Protein AF-A0A2E0FCU1-F1 (afdb_monomer)

Solvent-accessible surface area (backbone atoms only — not comparable to full-atom values): 7534 Å² total; per-residue (Å²): 106,62,61,52,53,64,54,32,33,76,63,16,56,38,48,54,87,71,31,75,72,45,77,48,73,41,68,71,77,45,77,50,77,56,94,95,40,84,48,72,44,55,84,39,79,46,77,43,38,43,71,54,47,36,72,73,75,43,78,66,80,59,40,37,87,71,29,80,42,72,44,79,45,80,86,81,88,88,67,100,59,86,77,52,68,75,52,49,53,51,51,51,52,49,49,52,51,40,32,37,84,56,88,83,88,57,85,69,53,29,47,12,50,20,46,75,67,52,32,43,40,48,66,69,128

Foldseek 3Di:
DADAPVRCQVQLLDALQSHDKDKDFPQWPDWDDDPPDIDTDGPDIDIDGSVNCCVVVNADVVHSVPGAQEAEDEDDDDDPDDDDPVVVVVVVVVLCQLQDQDDPVDPDDRPCVSSVNSHGYDYDD

Radius of gyration: 19.8 Å; Cα contacts (8 Å, |Δi|>4): 170; chains: 1; bounding box: 43×39×52 Å

pLDDT: mean 94.11, std 4.98, range [55.78, 97.62]

Sequence (125 aa):
MPFNELELYLMGMISPSQVSDFDVFTDITSFSVNENKFIFSANNRVTHNSSSLESLLGKRIPNSNDSQKNFKILSIVITDSPLTEDEWDKVDATAEWFSKKGDDGSSLYNFWEATNGQGSIDIEN

Secondary structure (DSSP, 8-state):
-PPPHHHHHHHTSS-GGGSPPEEEEEEEEEEEEETTEEEEEEEEEEEE-HHHHHHHH---SS-TTTS--EEEE------SSPPPHHHHHHHHHHHHHHH--S--S-SS--HHHHTTTS-EEEE--

Nearest PDB structures (foldseek):
  8fwm-assembly1_Aa  TM=3.424E-01  e=2.419E+00  Agrobacterium phage Milano

Mean predicted aligned error: 4.78 Å

Structure (mmCIF, N/CA/C/O backbone):
data_AF-A0A2E0FCU1-F1
#
_entry.id   AF-A0A2E0FCU1-F1
#
loop_
_atom_site.group_PDB
_atom_site.id
_atom_site.type_symbol
_atom_site.label_atom_id
_atom_site.label_alt_id
_atom_site.label_comp_id
_atom_site.label_asym_id
_atom_site.label_entity_id
_atom_site.label_seq_id
_atom_site.pdbx_PDB_ins_code
_atom_site.Cartn_x
_atom_site.Cartn_y
_atom_site.Cartn_z
_atom_site.occupancy
_atom_site.B_iso_or_equiv
_atom_site.auth_seq_id
_atom_site.auth_comp_id
_atom_site.auth_asym_id
_atom_site.auth_atom_id
_atom_site.pdbx_PDB_model_num
ATOM 1 N N . MET A 1 1 ? -0.326 9.244 -3.952 1.00 77.31 1 MET A N 1
ATOM 2 C CA . MET A 1 1 ? -0.794 9.189 -2.552 1.00 77.31 1 MET A CA 1
ATOM 3 C C . MET A 1 1 ? -0.066 8.046 -1.878 1.00 77.31 1 MET A C 1
ATOM 5 O O . MET A 1 1 ? -0.034 6.980 -2.484 1.00 77.31 1 MET A O 1
ATOM 9 N N . PRO A 1 2 ? 0.541 8.258 -0.704 1.00 90.19 2 PRO A N 1
ATOM 10 C CA . PRO A 1 2 ? 1.165 7.176 0.045 1.00 90.19 2 PRO A CA 1
ATOM 11 C C . PRO A 1 2 ? 0.108 6.202 0.574 1.00 90.19 2 PRO A C 1
ATOM 13 O O . PRO A 1 2 ? -1.051 6.585 0.758 1.00 90.19 2 PRO A O 1
ATOM 16 N N . PHE A 1 3 ? 0.519 4.961 0.827 1.00 95.00 3 PHE A N 1
ATOM 17 C CA . PHE A 1 3 ? -0.322 3.980 1.501 1.00 95.00 3 PHE A CA 1
ATOM 18 C C . PHE A 1 3 ? -0.547 4.399 2.954 1.00 95.00 3 PHE A C 1
ATOM 20 O O . PHE A 1 3 ? 0.378 4.831 3.647 1.00 95.00 3 PHE A O 1
ATOM 27 N N . ASN A 1 4 ? -1.781 4.255 3.427 1.00 95.31 4 ASN A N 1
ATOM 28 C CA . ASN A 1 4 ? -2.101 4.469 4.832 1.00 95.31 4 ASN A CA 1
ATOM 29 C C . ASN A 1 4 ? -1.636 3.283 5.701 1.00 95.31 4 ASN A C 1
ATOM 31 O O . ASN A 1 4 ? -1.274 2.216 5.206 1.00 95.31 4 ASN A O 1
ATOM 35 N N . GLU A 1 5 ? -1.653 3.454 7.022 1.00 96.56 5 GLU A N 1
ATOM 36 C CA . GLU A 1 5 ? -1.153 2.448 7.969 1.00 96.56 5 GLU A CA 1
ATOM 37 C C . GLU A 1 5 ? -1.900 1.106 7.869 1.00 96.56 5 GLU A C 1
ATOM 39 O O . GLU A 1 5 ? -1.276 0.045 7.944 1.00 96.56 5 GLU A O 1
ATOM 44 N N . LEU A 1 6 ? -3.218 1.125 7.634 1.00 95.50 6 LEU A N 1
ATOM 45 C CA . LEU A 1 6 ? -3.996 -0.101 7.450 1.00 95.50 6 LEU A CA 1
ATOM 46 C C . LEU A 1 6 ? -3.575 -0.833 6.169 1.00 95.50 6 LEU A C 1
ATOM 48 O O . LEU A 1 6 ? -3.370 -2.044 6.201 1.00 95.50 6 LEU A O 1
ATOM 52 N N . GLU A 1 7 ? -3.401 -0.117 5.059 1.00 95.88 7 GLU A N 1
ATOM 53 C CA . GLU A 1 7 ? -2.907 -0.682 3.797 1.00 95.88 7 GLU A CA 1
ATOM 54 C C . GLU A 1 7 ? -1.509 -1.282 3.975 1.00 95.88 7 GLU A C 1
ATOM 5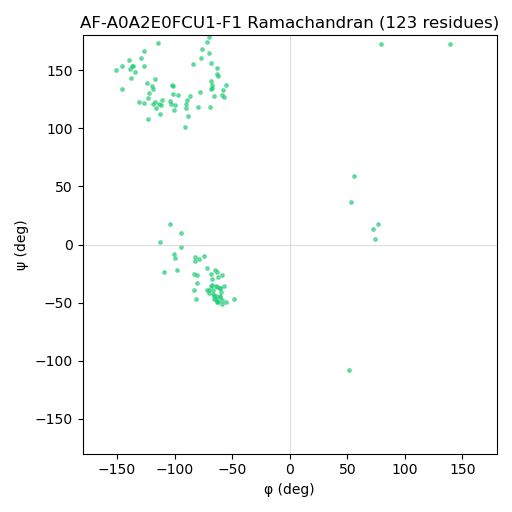6 O O . GLU A 1 7 ? -1.280 -2.429 3.595 1.00 95.88 7 GLU A O 1
ATOM 61 N N . LEU A 1 8 ? -0.600 -0.571 4.647 1.00 97.19 8 LEU A N 1
ATOM 62 C CA . LEU A 1 8 ? 0.738 -1.072 4.963 1.00 97.19 8 LEU A CA 1
ATOM 63 C C . LEU A 1 8 ? 0.688 -2.341 5.822 1.00 97.19 8 LEU A C 1
ATOM 65 O O . LEU A 1 8 ? 1.436 -3.285 5.563 1.00 97.19 8 LEU A O 1
ATOM 69 N N . TYR A 1 9 ? -0.203 -2.417 6.811 1.00 95.94 9 TYR A N 1
ATOM 70 C CA . TYR A 1 9 ? -0.409 -3.633 7.600 1.00 95.94 9 TYR A CA 1
ATOM 71 C C . TYR A 1 9 ? -0.941 -4.792 6.741 1.00 95.94 9 TYR A C 1
ATOM 73 O O . TYR A 1 9 ? -0.425 -5.912 6.814 1.00 95.94 9 TYR A O 1
ATOM 81 N N . LEU A 1 10 ? -1.917 -4.532 5.867 1.00 94.62 10 LEU A N 1
ATOM 82 C CA . LEU A 1 10 ? -2.486 -5.531 4.954 1.00 94.62 10 LEU A CA 1
ATOM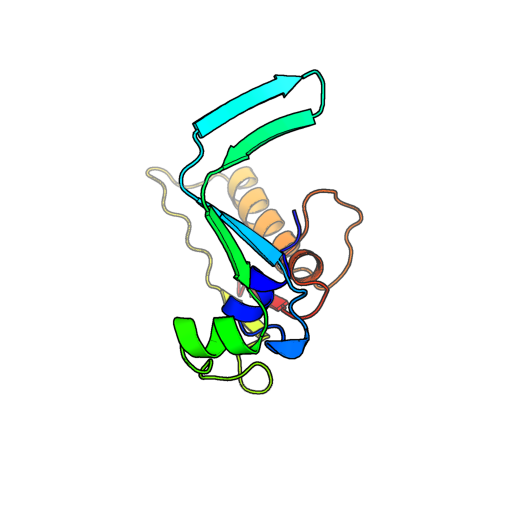 83 C C . LEU A 1 10 ? -1.501 -5.980 3.865 1.00 94.62 10 LEU A C 1
ATOM 85 O O . LEU A 1 10 ? -1.577 -7.114 3.391 1.00 94.62 10 LEU A O 1
ATOM 89 N N . MET A 1 11 ? -0.530 -5.144 3.512 1.00 95.50 11 MET A N 1
ATOM 90 C CA . MET A 1 11 ? 0.613 -5.511 2.671 1.00 95.50 11 MET A CA 1
ATOM 91 C C . MET A 1 11 ? 1.691 -6.267 3.457 1.00 95.50 11 MET A C 1
ATOM 93 O O . MET A 1 11 ? 2.583 -6.877 2.872 1.00 95.50 11 MET A O 1
ATOM 97 N N . GLY A 1 12 ? 1.609 -6.272 4.788 1.00 96.12 12 GLY A N 1
ATOM 98 C CA . GLY A 1 12 ? 2.615 -6.858 5.665 1.00 96.12 12 GLY A CA 1
ATOM 99 C C . GLY A 1 12 ? 3.857 -6.003 5.804 1.00 96.12 12 GLY A C 1
ATOM 100 O O . GLY A 1 12 ? 4.882 -6.519 6.227 1.00 96.12 12 GLY A O 1
ATOM 101 N N . MET A 1 13 ? 3.793 -4.720 5.453 1.00 97.19 13 MET A N 1
ATOM 102 C CA . MET A 1 13 ? 4.879 -3.755 5.602 1.00 97.19 13 MET A CA 1
ATOM 103 C C . MET A 1 13 ? 5.134 -3.417 7.070 1.00 97.19 13 MET A C 1
ATOM 105 O O . MET A 1 13 ? 6.292 -3.368 7.474 1.00 97.19 13 MET A O 1
ATOM 109 N N . ILE A 1 14 ? 4.075 -3.298 7.874 1.00 97.06 14 ILE A N 1
ATOM 110 C CA . ILE A 1 14 ? 4.150 -2.937 9.295 1.00 97.06 14 ILE A CA 1
ATOM 111 C C . ILE A 1 14 ? 3.369 -3.918 10.176 1.00 97.06 14 ILE A C 1
ATOM 113 O O . ILE A 1 14 ? 2.521 -4.673 9.694 1.00 97.06 14 ILE A O 1
ATOM 117 N N . SER A 1 15 ? 3.676 -3.932 11.472 1.00 95.44 15 SER A N 1
ATOM 118 C CA . SER A 1 15 ? 2.966 -4.744 12.461 1.00 95.44 15 SER A CA 1
ATOM 119 C C . SER A 1 15 ? 1.608 -4.112 12.824 1.00 95.44 15 SER A C 1
ATOM 121 O O . SER A 1 15 ? 1.419 -2.907 12.644 1.00 95.44 15 SER A O 1
ATOM 123 N N . PRO A 1 16 ? 0.650 -4.875 13.387 1.00 93.94 16 PRO A N 1
ATOM 124 C CA . PRO A 1 16 ? -0.647 -4.316 13.774 1.00 93.94 16 PRO A CA 1
ATOM 125 C C . PRO A 1 16 ? -0.539 -3.250 14.875 1.00 93.94 16 PRO A C 1
ATOM 127 O O . PRO A 1 16 ? -1.416 -2.399 14.971 1.00 93.94 16 PRO A O 1
ATOM 130 N N . SER A 1 17 ? 0.526 -3.255 15.689 1.00 94.19 17 SER A N 1
ATOM 131 C CA . SER A 1 17 ? 0.763 -2.235 16.724 1.00 94.19 17 SER A CA 1
ATOM 132 C C . SER A 1 17 ? 1.240 -0.891 16.166 1.00 94.19 17 SER A C 1
ATOM 134 O O . SER A 1 17 ? 1.360 0.066 16.921 1.00 94.19 17 SER A O 1
ATOM 136 N N . GLN A 1 18 ? 1.581 -0.835 14.876 1.00 96.06 18 GLN A N 1
ATOM 137 C CA . GLN A 1 18 ? 1.955 0.392 14.169 1.00 96.06 18 GLN A CA 1
ATOM 138 C C . GLN A 1 18 ? 0.764 1.029 13.438 1.00 96.06 18 GLN A C 1
ATOM 140 O O . GLN A 1 18 ? 0.938 2.072 12.819 1.00 96.06 18 GLN A O 1
ATOM 145 N N . VAL A 1 19 ? -0.417 0.403 13.482 1.00 96.19 19 VAL A N 1
ATOM 146 C CA . VAL A 1 19 ? -1.657 0.970 12.945 1.00 96.19 19 VAL A CA 1
ATOM 147 C C . VAL A 1 19 ? -2.336 1.755 14.056 1.00 96.19 19 VAL A C 1
ATOM 149 O O . VAL A 1 19 ? -2.707 1.179 15.079 1.00 96.19 19 VAL A O 1
ATOM 152 N N . SER A 1 20 ? -2.487 3.058 13.854 1.00 97.19 20 SER A N 1
ATOM 153 C CA . SER A 1 20 ? -3.226 3.933 14.756 1.00 97.19 20 SER A CA 1
ATOM 154 C C . SER A 1 20 ? -4.697 3.531 14.804 1.00 97.19 20 SER A C 1
ATOM 156 O O . SER A 1 20 ? -5.271 3.110 13.797 1.00 97.19 20 SER A O 1
ATOM 158 N N . ASP A 1 21 ? -5.324 3.701 15.966 1.00 97.38 21 ASP A N 1
ATOM 159 C CA . ASP A 1 21 ? -6.757 3.465 16.107 1.00 97.38 21 ASP A CA 1
ATOM 160 C C . ASP A 1 21 ? -7.540 4.357 15.132 1.00 97.38 21 ASP A C 1
ATOM 162 O O . ASP A 1 21 ? -7.295 5.563 15.035 1.00 97.38 21 ASP A O 1
ATOM 166 N N . PHE A 1 22 ? -8.505 3.773 14.423 1.00 96.56 22 PHE A N 1
ATOM 167 C CA . PHE A 1 22 ? -9.339 4.502 13.471 1.00 96.56 22 PHE A CA 1
ATOM 168 C C . PHE A 1 22 ? -10.808 4.124 13.606 1.00 96.56 22 PHE A C 1
ATOM 170 O O . PHE A 1 22 ? -11.161 3.023 14.026 1.00 96.56 22 PHE A O 1
ATOM 177 N N . ASP A 1 23 ? -11.682 5.051 13.231 1.00 95.94 23 ASP A N 1
ATOM 178 C CA . ASP A 1 23 ? -13.122 4.851 13.290 1.00 95.94 23 ASP A CA 1
ATOM 179 C C . ASP A 1 23 ? -13.702 4.536 11.918 1.00 95.94 23 ASP A C 1
ATOM 181 O O . ASP A 1 23 ? -13.426 5.216 10.928 1.00 95.94 23 ASP A O 1
ATOM 185 N N . VAL A 1 24 ? -14.589 3.549 11.889 1.00 94.75 24 VAL A N 1
ATOM 186 C CA . VAL A 1 24 ? -15.469 3.272 10.761 1.00 94.75 24 VAL A CA 1
ATOM 187 C C . VAL A 1 24 ? -16.891 3.591 11.189 1.00 94.75 24 VAL A C 1
ATOM 189 O O . VAL A 1 24 ? -17.431 3.025 12.143 1.00 94.75 24 VAL A O 1
ATOM 192 N N . PHE A 1 25 ? -17.503 4.520 10.467 1.00 96.50 25 PHE A N 1
ATOM 193 C CA . PHE A 1 25 ? -18.895 4.890 10.659 1.00 96.50 25 PHE A CA 1
ATOM 194 C C . PHE A 1 25 ? -19.753 4.135 9.647 1.00 96.50 25 PHE A C 1
ATOM 196 O O . PHE A 1 25 ? -19.465 4.142 8.452 1.00 96.50 25 PHE A O 1
ATOM 203 N N . THR A 1 26 ? -20.802 3.472 10.124 1.00 95.56 26 THR A N 1
ATOM 204 C CA . THR A 1 26 ? -21.768 2.754 9.281 1.00 95.56 26 THR A CA 1
ATOM 205 C C . THR A 1 26 ? -23.178 3.228 9.597 1.00 95.56 26 THR A C 1
ATOM 207 O O . THR A 1 26 ? -23.400 3.913 10.596 1.00 95.56 26 THR A O 1
ATOM 210 N N . ASP A 1 27 ? -24.130 2.879 8.732 1.00 96.50 27 ASP A N 1
ATOM 211 C CA . ASP A 1 27 ? -25.506 3.376 8.826 1.00 96.50 27 ASP A CA 1
ATOM 212 C C . ASP A 1 27 ? -25.549 4.917 8.837 1.00 96.50 27 ASP A C 1
ATOM 214 O O . ASP A 1 27 ? -25.952 5.568 9.805 1.00 96.50 27 ASP A O 1
ATOM 218 N N . ILE A 1 28 ? -25.013 5.502 7.757 1.00 96.88 28 ILE A N 1
ATOM 219 C CA . ILE A 1 28 ? -24.979 6.950 7.540 1.00 96.88 28 ILE A CA 1
ATOM 220 C C . ILE A 1 28 ? -26.405 7.440 7.276 1.00 96.88 28 ILE A C 1
ATOM 222 O O . ILE A 1 28 ? -27.029 7.054 6.290 1.00 96.88 28 ILE A O 1
ATOM 226 N N . THR A 1 29 ? -26.909 8.319 8.139 1.00 97.19 29 THR A N 1
ATOM 227 C CA . THR A 1 29 ? -28.284 8.844 8.081 1.00 97.19 29 THR A CA 1
ATOM 228 C C . THR A 1 29 ? -28.380 10.201 7.401 1.00 97.19 29 THR A C 1
ATOM 230 O O . THR A 1 29 ? -29.444 10.584 6.918 1.00 97.19 29 THR A O 1
ATOM 233 N N . SER A 1 30 ? -27.277 10.946 7.346 1.00 96.88 30 SER A N 1
ATOM 234 C CA . SER A 1 30 ? -27.188 12.185 6.578 1.00 96.88 30 SER A CA 1
ATOM 235 C C . SER A 1 30 ? -25.763 12.434 6.114 1.00 96.88 30 SER A C 1
ATOM 237 O O . SER A 1 30 ? -24.805 12.043 6.779 1.00 96.88 30 SER A O 1
ATOM 239 N N . PHE A 1 31 ? -25.632 13.108 4.976 1.00 96.31 31 PHE A N 1
ATOM 240 C CA . PHE A 1 31 ? -24.363 13.545 4.418 1.00 96.31 31 PHE A CA 1
ATOM 241 C C . PHE A 1 31 ? -24.568 14.885 3.715 1.00 96.31 31 PHE A C 1
ATOM 243 O O . PHE A 1 31 ? -25.519 15.060 2.954 1.00 96.31 31 PHE A O 1
ATOM 250 N N . SER A 1 32 ? -23.680 15.835 3.970 1.00 95.81 32 SER A N 1
ATOM 251 C CA . SER A 1 32 ? -23.623 17.112 3.271 1.00 95.81 32 SER A CA 1
ATOM 252 C C . SER A 1 32 ? -22.179 17.577 3.138 1.00 95.81 32 SER A C 1
ATOM 254 O O . SER A 1 32 ? -21.309 17.229 3.938 1.00 95.81 32 SER A O 1
ATOM 256 N N . VAL A 1 33 ? -21.931 18.374 2.105 1.00 95.56 33 VAL A N 1
ATOM 257 C CA . VAL A 1 33 ? -20.640 19.016 1.866 1.00 95.56 33 VAL A CA 1
ATOM 258 C C . VAL A 1 33 ? -20.830 20.506 2.102 1.00 95.56 33 VAL A C 1
ATOM 260 O O . VAL A 1 33 ? -21.718 21.114 1.506 1.00 95.56 33 VAL A O 1
ATOM 263 N N . ASN A 1 34 ? -20.028 21.084 2.990 1.00 91.94 34 ASN A N 1
ATOM 264 C CA . ASN A 1 34 ? -20.023 22.516 3.259 1.00 91.94 34 ASN A CA 1
ATOM 265 C C . ASN A 1 34 ? -18.609 23.050 3.034 1.00 91.94 34 ASN A C 1
ATOM 267 O O . ASN A 1 34 ? -17.708 22.754 3.822 1.00 91.94 34 ASN A O 1
ATOM 271 N N . GLU A 1 35 ? -18.427 23.796 1.942 1.00 89.75 35 GLU A N 1
ATOM 272 C CA . GLU A 1 35 ? -17.122 24.260 1.459 1.00 89.75 35 GLU A CA 1
ATOM 273 C C . GLU A 1 35 ? -16.126 23.090 1.352 1.00 89.75 35 GLU A C 1
ATOM 275 O O . GLU A 1 35 ? -16.284 22.217 0.502 1.00 89.75 35 GLU A O 1
ATOM 280 N N . ASN A 1 36 ? -15.146 23.040 2.260 1.00 91.62 36 ASN A N 1
ATOM 281 C CA . ASN A 1 36 ? -14.082 22.038 2.311 1.00 91.62 36 ASN A CA 1
ATOM 282 C C . ASN A 1 36 ? -14.302 20.994 3.421 1.00 91.62 36 ASN A C 1
ATOM 284 O O . ASN A 1 36 ? -13.354 20.337 3.852 1.00 91.62 36 ASN A O 1
ATOM 288 N N . LYS A 1 37 ? -15.527 20.873 3.947 1.00 93.75 37 LYS A N 1
ATOM 289 C CA . LYS A 1 37 ? -15.871 19.934 5.019 1.00 93.75 37 LYS A CA 1
ATOM 290 C C . LYS A 1 37 ? -16.922 18.937 4.565 1.00 93.75 37 LYS A C 1
ATOM 292 O O . LYS A 1 37 ? -17.968 19.306 4.033 1.00 93.75 37 LYS A O 1
ATOM 297 N N . PHE A 1 38 ? -16.667 17.677 4.886 1.00 94.06 38 PHE A N 1
ATOM 298 C CA . PHE A 1 38 ? -17.660 16.616 4.843 1.00 94.06 38 PHE A CA 1
ATOM 299 C C . PHE A 1 38 ? -18.347 16.541 6.206 1.00 94.06 38 PHE A C 1
ATOM 301 O O . PHE A 1 38 ? -17.687 16.364 7.229 1.00 94.06 38 PHE A O 1
ATOM 308 N N . ILE A 1 39 ? -19.667 16.712 6.228 1.00 95.62 39 ILE A N 1
ATOM 309 C CA . ILE A 1 39 ? -20.489 16.643 7.436 1.00 95.62 39 ILE A CA 1
ATOM 310 C C . ILE A 1 39 ? -21.447 15.474 7.262 1.00 95.62 39 ILE A C 1
ATOM 312 O O . ILE A 1 39 ? -22.226 15.445 6.312 1.00 95.62 39 ILE A O 1
ATOM 316 N N . PHE A 1 40 ? -21.418 14.521 8.185 1.00 96.06 40 PHE A N 1
ATOM 317 C CA . PHE A 1 40 ? -22.316 13.375 8.152 1.00 96.06 40 PHE A CA 1
ATOM 318 C C . PHE A 1 40 ? -22.820 13.030 9.552 1.00 96.06 40 PHE A C 1
ATOM 320 O O . PHE A 1 40 ? -22.207 13.393 10.554 1.00 96.06 40 PHE A O 1
ATOM 327 N N . SER A 1 41 ? -23.948 12.329 9.610 1.00 97.25 41 SER A N 1
ATOM 328 C CA . SER A 1 41 ? -24.436 11.658 10.818 1.00 97.25 41 SER A CA 1
ATOM 329 C C . SER A 1 41 ? -24.487 10.160 10.565 1.00 97.25 41 SER A C 1
ATOM 331 O O . SER A 1 41 ? -24.834 9.733 9.466 1.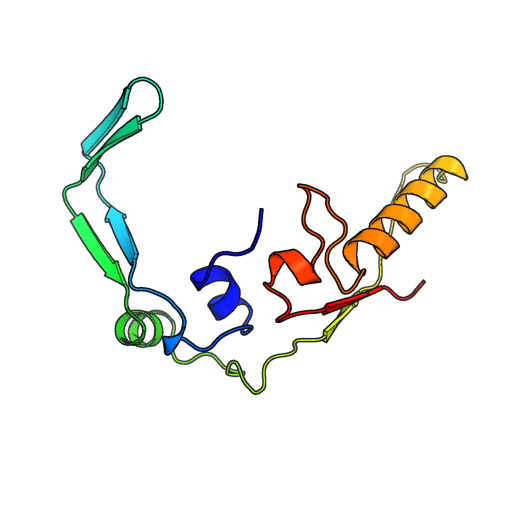00 97.25 41 SER A O 1
ATOM 333 N N . ALA A 1 42 ? -24.147 9.369 11.575 1.00 97.56 42 ALA A N 1
ATOM 334 C CA . ALA A 1 42 ? -24.138 7.916 11.509 1.00 97.56 42 ALA A CA 1
ATOM 335 C C . ALA A 1 42 ? -24.718 7.349 12.801 1.00 97.56 42 ALA A C 1
ATOM 337 O O . ALA A 1 42 ? -24.461 7.896 13.875 1.00 97.56 42 ALA A O 1
ATOM 338 N N . ASN A 1 43 ? -25.468 6.255 12.706 1.00 97.56 43 ASN A N 1
ATOM 339 C CA . ASN A 1 43 ? -25.989 5.584 13.898 1.00 97.56 43 ASN A CA 1
ATOM 340 C C . ASN A 1 43 ? -24.936 4.688 14.555 1.00 97.56 43 ASN A C 1
ATOM 342 O O . ASN A 1 43 ? -24.985 4.469 15.764 1.00 97.56 43 ASN A O 1
ATOM 346 N N . ASN A 1 44 ? -23.972 4.195 13.773 1.00 97.38 44 ASN A N 1
ATOM 347 C CA . ASN A 1 44 ? -22.976 3.243 14.239 1.00 97.38 44 ASN A CA 1
ATOM 348 C C . ASN A 1 44 ? -21.563 3.790 14.039 1.00 97.38 44 ASN A C 1
ATOM 350 O O . ASN A 1 44 ? -21.184 4.201 12.941 1.00 97.38 44 ASN A O 1
ATOM 354 N N . ARG A 1 45 ? -20.763 3.724 15.102 1.00 96.75 45 ARG A N 1
ATOM 355 C CA . ARG A 1 45 ? -19.319 3.969 15.093 1.00 96.75 45 ARG A CA 1
ATOM 356 C C . ARG A 1 45 ? -18.629 2.732 15.642 1.00 96.75 45 ARG A C 1
ATOM 358 O O . ARG A 1 45 ? -18.947 2.296 16.746 1.00 96.75 45 ARG A O 1
ATOM 365 N N . VAL A 1 46 ? -17.678 2.201 14.888 1.00 96.00 46 VAL A N 1
ATOM 366 C CA . VAL A 1 46 ? -16.810 1.106 15.319 1.00 96.00 46 VAL A CA 1
ATOM 367 C C . VAL A 1 46 ? -15.379 1.611 15.304 1.00 96.00 46 VAL A C 1
ATOM 369 O O . VAL A 1 46 ? -14.887 2.036 14.263 1.00 96.00 46 VAL A O 1
ATOM 372 N N . THR A 1 47 ? -14.717 1.570 16.455 1.00 96.81 47 THR A N 1
ATOM 373 C CA . THR A 1 47 ? -13.288 1.874 16.553 1.00 96.81 47 THR A CA 1
ATOM 374 C C . THR A 1 47 ? -12.493 0.594 16.345 1.00 96.81 47 THR A C 1
ATOM 376 O O . THR A 1 47 ? -12.697 -0.393 17.058 1.00 96.81 47 THR A O 1
ATOM 379 N N . HIS A 1 48 ? -11.579 0.619 15.383 1.00 95.81 48 HIS A N 1
ATOM 380 C CA . HIS A 1 48 ? -10.633 -0.450 15.129 1.00 95.81 48 HIS A CA 1
ATOM 381 C C . HIS A 1 48 ? -9.275 -0.114 15.738 1.00 95.81 48 HIS A C 1
ATOM 383 O O . HIS A 1 48 ? -8.650 0.872 15.367 1.00 95.81 48 HIS A O 1
ATOM 389 N N . ASN A 1 49 ? -8.828 -0.975 16.647 1.00 96.00 49 ASN A N 1
ATOM 390 C CA . ASN A 1 49 ? -7.464 -1.037 17.171 1.00 96.00 49 ASN A CA 1
ATOM 391 C C . ASN A 1 49 ? -6.790 -2.356 16.762 1.00 96.00 49 ASN A C 1
ATOM 393 O O . ASN A 1 49 ? -7.454 -3.265 16.245 1.00 96.00 49 ASN A O 1
ATOM 397 N N . SER A 1 50 ? -5.497 -2.508 17.058 1.00 93.31 50 SER A N 1
ATOM 398 C CA . SER A 1 50 ? -4.706 -3.705 16.729 1.00 93.31 50 SER A CA 1
ATOM 399 C C . SER A 1 50 ? -5.390 -5.023 17.130 1.00 93.31 50 SER A C 1
ATOM 401 O O . SER A 1 50 ? -5.482 -5.944 16.320 1.00 93.31 50 SER A O 1
ATOM 403 N N . SER A 1 51 ? -5.927 -5.110 18.352 1.00 94.00 51 SER A N 1
ATOM 404 C CA . SER A 1 51 ? -6.592 -6.320 18.863 1.00 94.00 51 SER A CA 1
ATOM 405 C C . SER A 1 51 ? -7.888 -6.634 18.114 1.00 94.00 51 SER A C 1
ATOM 407 O O . SER A 1 51 ? -8.189 -7.797 17.835 1.00 94.00 51 SER A O 1
ATOM 409 N N . SER A 1 52 ? -8.666 -5.604 17.775 1.00 94.62 52 SER A N 1
ATOM 410 C CA . SER A 1 52 ? -9.902 -5.762 17.003 1.00 94.62 52 SER A CA 1
ATOM 411 C C . SER A 1 52 ? -9.626 -6.203 15.563 1.00 94.62 52 SER A C 1
ATOM 413 O O . SER A 1 52 ? -10.373 -7.021 15.032 1.00 94.62 52 SER A O 1
ATOM 415 N N . LEU A 1 53 ? -8.533 -5.722 14.956 1.00 92.62 53 LEU A N 1
ATOM 416 C CA . LEU A 1 53 ? -8.115 -6.111 13.611 1.00 92.62 53 LEU A CA 1
ATOM 417 C C . LEU A 1 53 ? -7.721 -7.587 13.574 1.00 92.62 53 LEU A C 1
ATOM 419 O O . LEU A 1 53 ? -8.214 -8.318 12.722 1.00 92.62 53 LEU A O 1
ATOM 423 N N . GLU A 1 54 ? -6.913 -8.051 14.533 1.00 93.38 54 GLU A N 1
ATOM 424 C CA . GLU A 1 54 ? -6.562 -9.474 14.628 1.00 93.38 54 GLU A CA 1
ATOM 425 C C . GLU A 1 54 ? -7.778 -10.358 14.924 1.00 93.38 54 GLU A C 1
ATOM 427 O O . GLU A 1 54 ? -7.871 -11.470 14.410 1.00 93.38 54 GLU A O 1
ATOM 432 N N . SER A 1 55 ? -8.725 -9.875 15.732 1.00 94.94 55 SER A N 1
ATOM 433 C CA . SER A 1 55 ? -9.960 -10.617 16.020 1.00 94.94 55 SER A CA 1
ATOM 434 C C . SER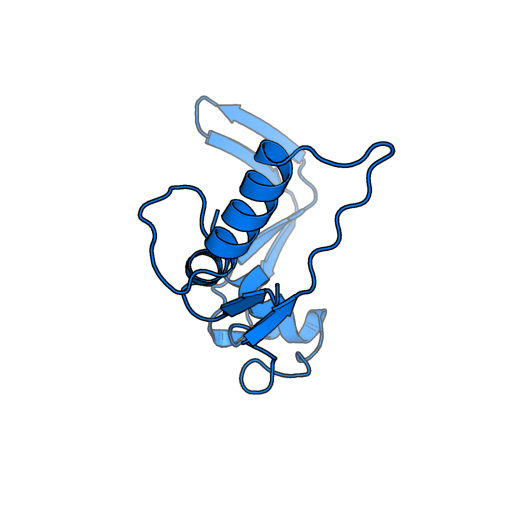 A 1 55 ? -10.859 -10.740 14.785 1.00 94.94 55 SER A C 1
ATOM 436 O O . SER A 1 55 ? -11.527 -11.756 14.616 1.00 94.94 55 SER A O 1
ATOM 438 N N . LEU A 1 56 ? -10.874 -9.715 13.926 1.00 93.06 56 LEU A N 1
ATOM 439 C CA . LEU A 1 56 ? -11.698 -9.661 12.719 1.00 93.06 56 LEU A CA 1
ATOM 440 C C . LEU A 1 56 ? -11.075 -10.422 11.540 1.00 93.06 56 LEU A C 1
ATOM 442 O O . LEU A 1 56 ? -11.769 -11.165 10.852 1.00 93.06 56 LEU A O 1
ATOM 446 N N . LEU A 1 57 ? -9.783 -10.209 11.287 1.00 93.38 57 LEU A N 1
ATOM 447 C CA . LEU A 1 57 ? -9.074 -10.706 10.101 1.00 93.38 57 LEU A CA 1
ATOM 448 C C . LEU A 1 57 ? -8.251 -11.970 10.381 1.00 93.38 57 LEU A C 1
ATOM 450 O O . LEU A 1 57 ? -7.772 -12.618 9.451 1.00 93.38 57 LEU A O 1
ATOM 454 N N . GLY A 1 58 ? -8.074 -12.320 11.655 1.00 93.75 58 GLY A N 1
ATOM 455 C CA . GLY A 1 58 ? -7.071 -13.280 12.091 1.00 93.75 58 GLY A CA 1
ATOM 456 C C . GLY A 1 58 ? -5.673 -12.660 12.165 1.00 93.75 58 GLY A C 1
ATOM 457 O O . GLY A 1 58 ? -5.420 -11.530 11.741 1.00 93.75 58 GLY A O 1
ATOM 458 N N . LYS A 1 59 ? -4.723 -13.426 12.708 1.00 92.69 59 LYS A N 1
ATOM 459 C CA . LYS A 1 59 ? -3.310 -13.035 12.679 1.00 92.69 59 LYS A CA 1
ATOM 460 C C . LYS A 1 59 ? -2.791 -13.088 11.250 1.00 92.69 59 LYS A C 1
ATOM 462 O O . LYS A 1 59 ? -2.982 -14.082 10.551 1.00 92.69 59 LYS A O 1
ATOM 467 N N . ARG A 1 60 ? -2.069 -12.046 10.846 1.00 92.88 60 ARG A N 1
ATOM 468 C CA . ARG A 1 60 ? -1.430 -11.990 9.534 1.00 92.88 60 ARG A CA 1
ATOM 469 C C . ARG A 1 60 ? -0.334 -13.056 9.412 1.00 92.88 60 ARG A C 1
ATOM 471 O O . ARG A 1 60 ? 0.573 -13.103 10.243 1.00 92.88 60 ARG A O 1
ATOM 478 N N . ILE A 1 61 ? -0.392 -13.856 8.348 1.00 94.94 61 ILE A N 1
ATOM 479 C CA . ILE A 1 61 ? 0.639 -14.835 7.984 1.00 94.94 61 ILE A CA 1
ATOM 480 C C . ILE A 1 61 ? 0.987 -14.653 6.492 1.00 94.94 61 ILE A C 1
ATOM 482 O O . ILE A 1 61 ? 0.084 -14.772 5.664 1.00 94.94 61 ILE A O 1
ATOM 486 N N . PRO A 1 62 ? 2.259 -14.391 6.130 1.00 95.62 62 PRO A N 1
ATOM 487 C CA . PRO A 1 62 ? 3.377 -14.095 7.029 1.00 95.62 62 PRO A CA 1
ATOM 488 C C . PRO A 1 62 ? 3.151 -12.797 7.822 1.00 95.62 62 PRO A C 1
ATOM 490 O O . PRO A 1 62 ? 2.462 -11.883 7.369 1.00 95.62 62 PRO A O 1
ATOM 493 N N . ASN A 1 63 ? 3.731 -12.711 9.021 1.00 95.88 63 ASN A N 1
ATOM 494 C CA . ASN A 1 63 ? 3.714 -11.471 9.803 1.00 95.88 63 ASN A CA 1
ATOM 495 C C . ASN A 1 63 ? 4.617 -10.407 9.138 1.00 95.88 63 ASN A C 1
ATOM 497 O O . ASN A 1 63 ? 5.255 -10.666 8.117 1.00 95.88 63 ASN A O 1
ATOM 501 N N . SER A 1 64 ? 4.690 -9.202 9.700 1.00 96.38 64 SER A N 1
ATOM 502 C CA . SER A 1 64 ? 5.460 -8.102 9.107 1.00 96.38 64 SER A CA 1
ATOM 503 C C . SER A 1 64 ? 6.974 -8.327 9.046 1.00 96.38 64 SER A C 1
ATOM 505 O O . SER A 1 64 ? 7.630 -7.684 8.232 1.00 96.38 64 SER A O 1
ATOM 507 N N . ASN A 1 65 ? 7.532 -9.214 9.871 1.00 96.31 65 ASN A N 1
ATOM 508 C CA . ASN A 1 65 ? 8.959 -9.550 9.860 1.00 96.31 65 ASN A CA 1
ATOM 509 C C . ASN A 1 65 ? 9.294 -10.544 8.743 1.00 96.31 65 ASN A C 1
ATOM 511 O O . ASN A 1 65 ? 10.369 -10.464 8.159 1.00 96.31 65 ASN A O 1
ATOM 515 N N . ASP A 1 66 ? 8.357 -11.443 8.431 1.00 97.56 66 ASP A N 1
ATOM 516 C CA . ASP A 1 66 ? 8.545 -12.517 7.448 1.00 97.56 66 ASP A CA 1
ATOM 517 C C . ASP A 1 66 ? 7.906 -12.200 6.082 1.00 97.56 66 ASP A C 1
ATOM 519 O O . ASP A 1 66 ? 8.067 -12.946 5.116 1.00 97.56 66 ASP A O 1
ATOM 523 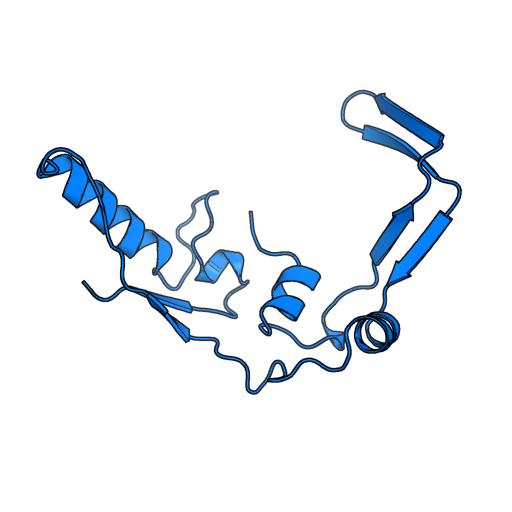N N . SER A 1 67 ? 7.137 -11.111 5.987 1.00 97.31 67 SER A N 1
ATOM 524 C CA . SER A 1 67 ? 6.499 -10.681 4.739 1.00 97.31 67 SER A CA 1
ATOM 525 C C . SER A 1 67 ? 7.537 -10.198 3.729 1.00 97.31 67 SER A C 1
ATOM 527 O O . SER A 1 67 ? 8.467 -9.468 4.072 1.00 97.31 67 SER A O 1
ATOM 529 N N . GLN A 1 68 ? 7.326 -10.540 2.458 1.00 96.62 68 GLN A N 1
ATOM 530 C CA . GLN A 1 68 ? 8.117 -10.016 1.350 1.00 96.62 68 GLN A CA 1
ATOM 531 C C . GLN A 1 68 ? 8.059 -8.481 1.319 1.00 96.62 68 GLN A C 1
ATOM 533 O O . GLN A 1 68 ? 6.980 -7.894 1.305 1.00 96.62 68 GLN A O 1
ATOM 538 N N . LYS A 1 69 ? 9.235 -7.845 1.300 1.00 96.88 69 LYS A N 1
ATOM 539 C CA . LYS A 1 69 ? 9.399 -6.381 1.188 1.00 96.88 69 LYS A CA 1
ATOM 540 C C . LYS A 1 69 ? 9.955 -5.945 -0.158 1.00 96.88 69 LYS A C 1
ATOM 542 O O . LYS A 1 69 ? 9.765 -4.808 -0.564 1.00 96.88 69 LYS A O 1
ATOM 547 N N . ASN A 1 70 ? 10.652 -6.854 -0.832 1.00 96.75 70 ASN A N 1
ATOM 548 C CA . ASN A 1 70 ? 11.290 -6.617 -2.116 1.00 96.75 70 ASN A CA 1
ATOM 549 C C . ASN A 1 70 ? 10.564 -7.462 -3.158 1.00 96.75 70 ASN A C 1
ATOM 551 O O . ASN A 1 70 ? 10.589 -8.695 -3.085 1.00 96.75 70 ASN A O 1
ATOM 555 N N . PHE A 1 71 ? 9.869 -6.807 -4.076 1.00 95.69 71 PHE A N 1
ATOM 556 C CA . PHE A 1 71 ? 9.064 -7.449 -5.107 1.00 95.69 71 PHE A CA 1
ATOM 557 C C . PHE A 1 71 ? 9.802 -7.428 -6.432 1.00 95.69 71 PHE A C 1
ATOM 559 O O . PHE A 1 71 ? 10.374 -6.412 -6.803 1.00 95.69 71 PHE A O 1
ATOM 566 N N . LYS A 1 72 ? 9.754 -8.546 -7.152 1.00 94.88 72 LYS A N 1
ATOM 567 C CA . LYS A 1 72 ? 10.178 -8.604 -8.547 1.00 94.88 72 LYS A CA 1
ATOM 568 C C . LYS A 1 72 ? 8.946 -8.575 -9.430 1.00 94.88 72 LYS A C 1
ATOM 570 O O . LYS A 1 72 ? 8.022 -9.353 -9.188 1.00 94.88 72 LYS A O 1
ATOM 575 N N . ILE A 1 73 ? 8.927 -7.690 -10.416 1.00 92.31 73 ILE A N 1
ATOM 576 C CA . ILE A 1 73 ? 7.793 -7.528 -11.328 1.00 92.31 73 ILE A CA 1
ATOM 577 C C . ILE A 1 73 ? 8.277 -7.697 -12.766 1.00 92.31 73 ILE A C 1
ATOM 579 O O . ILE A 1 73 ? 9.336 -7.197 -13.131 1.00 92.31 73 ILE A O 1
ATOM 583 N N . LEU A 1 74 ? 7.473 -8.395 -13.569 1.00 91.50 74 LEU A N 1
ATOM 584 C CA . LEU A 1 74 ? 7.599 -8.447 -15.022 1.00 91.50 74 LEU A CA 1
ATOM 585 C C . LEU A 1 74 ? 6.515 -7.549 -15.627 1.00 91.50 74 LEU A C 1
ATOM 587 O O . LEU A 1 74 ? 5.327 -7.781 -15.390 1.00 91.50 74 LEU A O 1
ATOM 591 N N . SER A 1 75 ? 6.920 -6.540 -16.396 1.00 88.50 75 SER A N 1
ATOM 592 C CA . SER A 1 75 ? 5.995 -5.687 -17.147 1.00 88.50 75 SER A CA 1
ATOM 593 C C . SER A 1 75 ? 5.696 -6.318 -18.507 1.00 88.50 75 SER A C 1
ATOM 595 O O . SER A 1 75 ? 6.612 -6.685 -19.237 1.00 88.50 75 SER A O 1
ATOM 597 N N . ILE A 1 76 ? 4.414 -6.474 -18.851 1.00 91.06 76 ILE A N 1
ATOM 598 C CA . ILE A 1 76 ? 3.979 -7.023 -20.143 1.00 91.06 76 ILE A CA 1
ATOM 599 C C . ILE A 1 76 ? 3.008 -6.036 -20.777 1.00 91.06 76 ILE A C 1
ATOM 601 O O . ILE A 1 76 ? 1.956 -5.745 -20.206 1.00 91.06 76 ILE A O 1
ATOM 605 N N . VAL A 1 77 ? 3.339 -5.561 -21.977 1.00 92.19 77 VAL A N 1
ATOM 606 C CA . VAL A 1 77 ? 2.485 -4.655 -22.749 1.00 92.19 77 VAL A CA 1
ATOM 607 C C . VAL A 1 77 ? 1.814 -5.425 -23.881 1.00 92.19 77 VAL A C 1
ATOM 609 O O . VAL A 1 77 ? 2.483 -6.062 -24.692 1.00 92.19 77 VAL A O 1
ATOM 612 N N . ILE A 1 78 ? 0.481 -5.393 -23.914 1.00 94.56 78 ILE A N 1
ATOM 613 C CA . ILE A 1 78 ? -0.338 -6.088 -24.913 1.00 94.56 78 ILE A CA 1
ATOM 614 C C . ILE A 1 78 ? -1.082 -5.036 -25.731 1.00 94.56 78 ILE A C 1
ATOM 616 O O . ILE A 1 78 ? -1.890 -4.286 -25.185 1.00 94.56 78 ILE A O 1
ATOM 620 N N . THR A 1 79 ? -0.813 -4.989 -27.034 1.00 95.94 79 THR A N 1
ATOM 621 C CA . THR A 1 79 ? -1.388 -4.010 -27.963 1.00 95.94 79 THR A CA 1
ATOM 622 C C . THR A 1 79 ? -1.781 -4.664 -29.286 1.00 95.94 79 THR A C 1
ATOM 624 O O . THR A 1 79 ? -1.162 -5.633 -29.722 1.00 95.94 79 THR A O 1
ATOM 627 N N . ASP A 1 80 ? -2.799 -4.112 -29.953 1.00 97.19 80 ASP A N 1
ATOM 628 C CA . ASP A 1 80 ? -3.256 -4.597 -31.268 1.00 97.19 80 ASP A CA 1
ATOM 629 C C . ASP A 1 80 ? -2.270 -4.267 -32.403 1.00 97.19 80 ASP A C 1
ATOM 631 O O . ASP A 1 80 ? -2.305 -4.863 -33.478 1.00 97.19 80 ASP A O 1
ATOM 635 N N . SER A 1 81 ? -1.394 -3.284 -32.191 1.00 97.00 81 SER A N 1
ATOM 636 C CA . SER A 1 81 ? -0.317 -2.894 -33.103 1.00 97.00 81 SER A CA 1
ATOM 637 C C . SER A 1 81 ? 0.979 -2.706 -32.317 1.00 97.00 81 SER A C 1
ATOM 639 O O . SER A 1 81 ? 0.908 -2.320 -31.148 1.00 97.00 81 SER A O 1
ATOM 641 N N . PRO A 1 82 ? 2.155 -2.971 -32.916 1.00 96.31 82 PRO A N 1
ATOM 642 C CA . PRO A 1 82 ? 3.429 -2.757 -32.240 1.00 96.31 82 PRO A CA 1
ATOM 643 C C . PRO A 1 82 ? 3.559 -1.317 -31.744 1.00 96.31 82 PRO A C 1
ATOM 645 O O . PRO A 1 82 ? 3.224 -0.386 -32.478 1.00 96.31 82 PRO A O 1
ATOM 648 N N . LEU A 1 83 ? 4.059 -1.155 -30.519 1.00 96.50 83 LEU A N 1
ATOM 649 C CA . LEU A 1 83 ? 4.415 0.158 -29.996 1.00 96.50 83 LEU A CA 1
ATOM 650 C C . LEU A 1 83 ? 5.533 0.787 -30.831 1.00 96.50 83 LEU A C 1
ATOM 652 O O . LEU A 1 83 ? 6.447 0.107 -31.309 1.00 96.50 83 LEU A O 1
ATOM 656 N N . THR A 1 84 ? 5.450 2.101 -30.964 1.00 97.62 84 THR A N 1
ATOM 657 C CA . THR A 1 84 ? 6.542 2.949 -31.439 1.00 97.62 84 THR A CA 1
ATOM 658 C C . THR A 1 84 ? 7.667 3.036 -30.403 1.00 97.62 84 THR A C 1
ATOM 660 O O . THR A 1 84 ? 7.484 2.687 -29.237 1.00 97.62 84 THR A O 1
ATOM 663 N N . GLU A 1 85 ? 8.840 3.515 -30.821 1.00 97.00 85 GLU A N 1
ATOM 664 C CA . GLU A 1 85 ? 9.990 3.729 -29.927 1.00 97.00 85 GLU A CA 1
ATOM 665 C C . GLU A 1 85 ? 9.641 4.698 -28.782 1.00 97.00 85 GLU A C 1
ATOM 667 O O . GLU A 1 85 ? 9.781 4.340 -27.619 1.00 97.00 85 GLU A O 1
ATOM 672 N N . ASP A 1 86 ? 9.014 5.841 -29.091 1.00 97.56 86 ASP A N 1
ATOM 673 C CA . ASP A 1 86 ? 8.555 6.824 -28.094 1.00 97.56 86 ASP A CA 1
ATOM 674 C C . ASP A 1 86 ? 7.556 6.257 -27.066 1.00 97.56 86 ASP A C 1
ATOM 676 O O . ASP A 1 86 ? 7.380 6.807 -25.975 1.00 97.56 86 ASP A O 1
ATOM 680 N N . GLU A 1 87 ? 6.804 5.216 -27.427 1.00 96.62 87 GLU A N 1
ATOM 681 C CA . GLU A 1 87 ? 5.866 4.560 -26.515 1.00 96.62 87 GLU A CA 1
ATOM 682 C C . GLU A 1 87 ? 6.570 3.532 -25.633 1.00 96.62 87 GLU A C 1
ATOM 684 O O . GLU A 1 87 ? 6.264 3.469 -24.441 1.00 96.62 87 GLU A O 1
ATOM 689 N N . TRP A 1 88 ? 7.533 2.785 -26.182 1.00 95.56 88 TRP A N 1
ATOM 690 C CA . TRP A 1 88 ? 8.413 1.927 -25.388 1.00 95.56 88 TRP A CA 1
ATOM 691 C C . TRP A 1 88 ? 9.217 2.737 -24.373 1.00 95.56 88 TRP A C 1
ATOM 693 O O . TRP A 1 88 ? 9.194 2.400 -23.192 1.00 95.56 88 TRP A O 1
ATOM 703 N N . ASP A 1 89 ? 9.784 3.873 -24.779 1.00 95.62 89 ASP A N 1
ATOM 704 C CA . ASP A 1 89 ? 10.529 4.764 -23.885 1.00 95.62 89 ASP A CA 1
ATOM 705 C C . ASP A 1 89 ? 9.680 5.236 -22.695 1.00 95.62 89 ASP A C 1
ATOM 707 O O . ASP A 1 89 ? 10.172 5.371 -21.576 1.00 95.62 89 ASP A O 1
ATOM 711 N N . LYS A 1 90 ? 8.374 5.461 -22.896 1.00 94.88 90 LYS A N 1
ATOM 712 C CA . LYS A 1 90 ? 7.457 5.827 -21.802 1.00 94.88 90 LYS A CA 1
ATOM 713 C C . LYS A 1 90 ? 7.177 4.662 -20.864 1.00 94.88 90 LYS A C 1
ATOM 715 O O . LYS A 1 90 ? 7.055 4.885 -19.658 1.00 94.88 90 LYS A O 1
ATOM 720 N N . VAL A 1 91 ? 7.029 3.452 -21.400 1.00 93.94 91 VAL A N 1
ATOM 721 C CA . VAL A 1 91 ? 6.845 2.239 -20.592 1.00 93.94 91 VAL A CA 1
ATOM 722 C C . V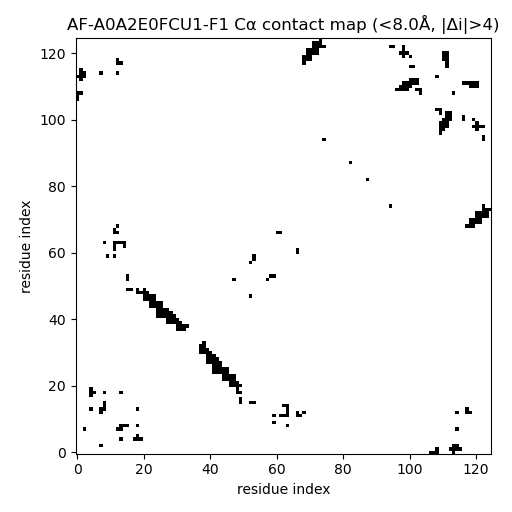AL A 1 91 ? 8.078 2.025 -19.723 1.00 93.94 91 VAL A C 1
ATOM 724 O O . VAL A 1 91 ? 7.940 1.906 -18.505 1.00 93.94 91 VAL A O 1
ATOM 727 N N . ASP A 1 92 ? 9.262 2.077 -20.328 1.00 93.06 92 ASP A N 1
ATOM 728 C CA . ASP A 1 92 ? 10.537 1.876 -19.648 1.00 93.06 92 ASP A CA 1
ATOM 729 C C . ASP A 1 92 ? 10.787 2.964 -18.604 1.00 93.06 92 ASP A C 1
ATOM 731 O O . ASP A 1 92 ? 11.063 2.651 -17.446 1.00 93.06 92 ASP A O 1
ATOM 735 N N . ALA A 1 93 ? 10.576 4.237 -18.953 1.00 93.31 93 ALA A N 1
ATOM 736 C CA . ALA A 1 93 ? 10.710 5.343 -18.008 1.00 93.31 93 ALA A CA 1
ATOM 737 C C . ALA A 1 93 ? 9.738 5.220 -16.825 1.00 93.31 93 ALA A C 1
ATOM 739 O O . ALA A 1 93 ? 10.097 5.539 -15.692 1.00 93.31 93 ALA A O 1
ATOM 740 N N . THR A 1 94 ? 8.512 4.739 -17.058 1.00 92.81 94 THR A N 1
ATOM 741 C CA . THR A 1 94 ? 7.530 4.526 -15.982 1.00 92.81 94 THR A CA 1
ATOM 742 C C . THR A 1 94 ? 7.938 3.361 -15.085 1.00 92.81 94 THR A C 1
ATOM 744 O O . THR A 1 94 ? 7.812 3.459 -13.863 1.00 92.81 94 THR A O 1
ATOM 747 N N . ALA A 1 95 ? 8.435 2.270 -15.670 1.00 93.62 95 ALA A N 1
ATOM 748 C CA . ALA A 1 95 ? 8.932 1.120 -14.928 1.00 93.62 95 ALA A CA 1
ATOM 749 C C . ALA A 1 95 ? 10.143 1.499 -14.060 1.00 93.62 95 ALA A C 1
ATOM 751 O O . ALA A 1 95 ? 10.149 1.243 -12.852 1.00 93.62 95 ALA A O 1
ATOM 752 N N . GLU A 1 96 ? 11.125 2.184 -14.646 1.00 92.69 96 GLU A N 1
ATOM 753 C CA . GLU A 1 96 ? 12.306 2.675 -13.939 1.00 92.69 96 GLU A CA 1
ATOM 754 C C . GLU A 1 96 ? 11.901 3.608 -12.793 1.00 92.69 96 GLU A C 1
ATOM 756 O O . GLU A 1 96 ? 12.266 3.367 -11.640 1.00 92.69 96 GLU A O 1
ATOM 761 N N . TRP A 1 97 ? 11.067 4.612 -13.080 1.00 94.31 97 TRP A N 1
ATOM 762 C CA . TRP A 1 97 ? 10.555 5.551 -12.085 1.00 94.31 97 TRP A CA 1
ATOM 763 C C . TRP A 1 97 ? 9.855 4.843 -10.919 1.00 94.31 97 TRP A C 1
ATOM 765 O O . TRP A 1 97 ? 10.173 5.102 -9.758 1.00 94.31 97 TRP A O 1
ATOM 775 N N . PHE A 1 98 ? 8.939 3.916 -11.207 1.00 94.44 98 PHE A N 1
ATOM 776 C CA . PHE A 1 98 ? 8.163 3.236 -10.171 1.00 94.44 98 PHE A CA 1
ATOM 777 C C . PHE A 1 98 ? 9.024 2.315 -9.290 1.00 94.44 98 PHE A C 1
ATOM 779 O O . PHE A 1 98 ? 8.725 2.140 -8.105 1.00 94.44 98 PHE A O 1
ATOM 786 N N . SER A 1 99 ? 10.102 1.759 -9.857 1.00 94.88 99 SER A N 1
ATOM 787 C CA . SER A 1 99 ? 11.082 0.906 -9.166 1.00 94.88 99 SER A CA 1
ATOM 788 C C . SER A 1 99 ? 12.163 1.678 -8.393 1.00 94.88 99 SER A C 1
ATOM 790 O O . SER A 1 99 ? 12.910 1.092 -7.603 1.00 94.88 99 SER A O 1
ATOM 792 N N . LYS A 1 100 ? 12.258 3.001 -8.581 1.00 94.50 100 LYS A N 1
ATOM 793 C CA . LYS A 1 100 ? 13.279 3.835 -7.942 1.00 94.50 100 LYS A CA 1
ATOM 794 C C . LYS A 1 100 ? 13.190 3.744 -6.414 1.00 94.50 100 LYS A C 1
ATOM 796 O O . LYS A 1 100 ? 12.145 3.973 -5.812 1.00 94.50 100 LYS A O 1
ATOM 801 N N . LYS A 1 101 ? 14.326 3.463 -5.763 1.00 94.88 101 LYS A N 1
ATOM 802 C CA . LYS A 1 101 ? 14.449 3.501 -4.295 1.00 94.88 101 LYS A CA 1
ATOM 803 C C . LYS A 1 101 ? 14.894 4.890 -3.859 1.00 94.88 101 LYS A C 1
ATOM 805 O O . LYS A 1 101 ? 16.074 5.222 -3.949 1.00 94.88 101 LYS A O 1
ATOM 810 N N . GLY A 1 102 ? 13.950 5.689 -3.383 1.00 93.19 102 GLY A N 1
ATOM 811 C CA . GLY A 1 102 ? 14.216 7.003 -2.807 1.00 93.19 102 GLY A CA 1
ATOM 812 C C . GLY A 1 102 ? 13.199 8.053 -3.224 1.00 93.19 102 GLY A C 1
ATOM 813 O O . GLY A 1 102 ? 12.361 7.807 -4.085 1.00 93.19 102 GLY A O 1
ATOM 814 N N . ASP A 1 103 ? 13.314 9.219 -2.598 1.00 90.75 103 ASP A N 1
ATOM 815 C CA . ASP A 1 103 ? 12.527 10.404 -2.935 1.00 90.75 103 ASP A CA 1
ATOM 816 C C . ASP A 1 103 ? 12.922 10.92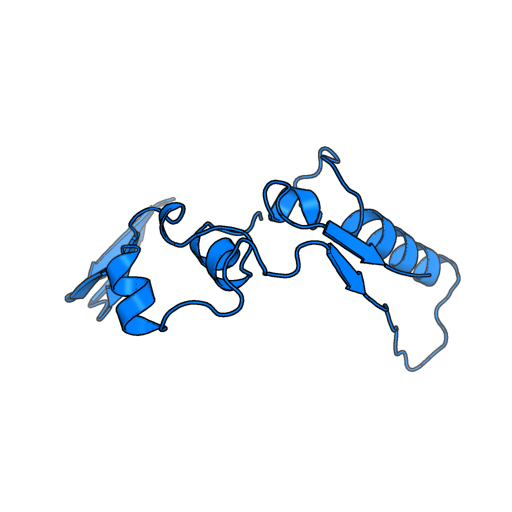3 -4.328 1.00 90.75 103 ASP A C 1
ATOM 818 O O . ASP A 1 103 ? 14.110 10.973 -4.683 1.00 90.75 103 ASP A O 1
ATOM 822 N N . ASP A 1 104 ? 11.938 11.255 -5.154 1.00 88.50 104 ASP A N 1
ATOM 823 C CA . ASP A 1 104 ? 12.146 11.844 -6.475 1.00 88.50 104 ASP A CA 1
ATOM 824 C C . ASP A 1 104 ? 11.654 13.295 -6.600 1.00 88.50 104 ASP A C 1
ATOM 826 O O . ASP A 1 104 ? 11.801 13.900 -7.664 1.00 88.50 104 ASP A O 1
ATOM 830 N N . GLY A 1 105 ? 11.135 13.871 -5.514 1.00 86.56 105 GLY A N 1
ATOM 831 C CA . GLY A 1 105 ? 10.590 15.220 -5.432 1.00 86.56 105 GLY A CA 1
ATOM 832 C C . GLY A 1 105 ? 9.222 15.383 -6.097 1.00 86.56 105 GLY A C 1
ATOM 833 O O . GLY A 1 105 ? 8.724 16.509 -6.194 1.00 86.56 105 GLY A O 1
ATOM 834 N N . SER A 1 106 ? 8.619 14.298 -6.581 1.00 87.31 106 SER A N 1
ATOM 835 C CA . SER A 1 106 ? 7.318 14.295 -7.233 1.00 87.31 106 SER A CA 1
ATOM 836 C C . SER A 1 106 ? 6.176 14.231 -6.217 1.00 87.31 106 SER A C 1
ATOM 838 O O . SER A 1 106 ? 6.294 13.738 -5.101 1.00 87.31 106 SER A O 1
ATOM 840 N N . SER A 1 107 ? 5.003 14.719 -6.628 1.00 85.56 107 SER A N 1
ATOM 841 C CA . SER A 1 107 ? 3.749 14.472 -5.892 1.00 85.56 107 SER A CA 1
ATOM 842 C C . SER A 1 107 ? 3.127 13.111 -6.234 1.00 85.56 107 SER A C 1
ATOM 844 O O . SER A 1 107 ? 2.222 12.626 -5.544 1.00 85.56 107 SER A O 1
ATOM 846 N N . LEU A 1 108 ? 3.610 12.496 -7.314 1.00 85.12 108 LEU A N 1
ATOM 847 C CA . LEU A 1 108 ? 3.344 11.115 -7.672 1.00 85.12 108 LEU A CA 1
ATOM 848 C C . LEU A 1 108 ? 4.424 10.292 -6.973 1.00 85.12 108 LEU A C 1
ATOM 850 O O . LEU A 1 108 ? 5.589 10.415 -7.308 1.00 85.12 108 LEU A O 1
ATOM 854 N N . TYR A 1 109 ? 4.027 9.515 -5.973 1.00 90.44 109 TYR A N 1
ATOM 855 C CA . TYR A 1 109 ? 4.935 8.702 -5.168 1.00 90.44 109 TYR A CA 1
ATOM 856 C C . TYR A 1 109 ? 5.316 7.443 -5.955 1.00 90.44 109 TYR A C 1
ATOM 858 O O . TYR A 1 109 ? 4.416 6.739 -6.428 1.00 90.44 109 TYR A O 1
ATOM 866 N N . ASN A 1 110 ? 6.607 7.118 -6.040 1.00 94.50 110 ASN A N 1
ATOM 867 C CA . ASN A 1 110 ? 7.044 5.782 -6.450 1.00 94.50 110 ASN A CA 1
ATOM 868 C C . ASN A 1 110 ? 6.753 4.752 -5.337 1.00 94.50 110 ASN A C 1
ATOM 870 O O . ASN A 1 110 ? 6.298 5.101 -4.243 1.00 94.50 110 ASN A O 1
ATOM 874 N N . PHE A 1 111 ? 6.982 3.460 -5.590 1.00 95.81 111 PHE A N 1
ATOM 875 C CA . PHE A 1 111 ? 6.611 2.423 -4.619 1.00 95.81 111 PHE A CA 1
ATOM 876 C C . PHE A 1 111 ? 7.362 2.537 -3.284 1.00 95.81 111 PHE A C 1
ATOM 878 O O . PHE A 1 111 ? 6.787 2.294 -2.218 1.00 95.81 111 PHE A O 1
ATOM 885 N N . TRP A 1 112 ? 8.636 2.932 -3.326 1.00 96.56 112 TRP A N 1
ATOM 886 C CA . TRP A 1 112 ? 9.438 3.134 -2.124 1.00 96.56 112 TRP A CA 1
ATOM 887 C C . TRP A 1 112 ? 8.856 4.256 -1.263 1.00 96.56 112 TRP A C 1
ATOM 889 O O . TRP A 1 112 ? 8.612 4.066 -0.072 1.00 96.56 112 TRP A O 1
ATOM 899 N N . GLU A 1 113 ? 8.571 5.410 -1.860 1.00 96.12 113 GLU A N 1
ATOM 900 C CA . GLU A 1 113 ? 7.998 6.547 -1.141 1.00 96.12 113 GLU A CA 1
ATOM 901 C C . GLU A 1 113 ? 6.581 6.244 -0.648 1.00 96.12 113 GLU A C 1
ATOM 903 O O . GLU A 1 113 ? 6.246 6.538 0.498 1.00 96.12 113 GLU A O 1
ATOM 908 N N . ALA A 1 114 ? 5.756 5.601 -1.483 1.00 95.75 114 ALA A N 1
ATOM 909 C CA . ALA A 1 114 ? 4.382 5.256 -1.137 1.00 95.75 114 ALA A CA 1
ATOM 910 C C . ALA A 1 114 ? 4.308 4.302 0.060 1.00 95.75 114 ALA A C 1
ATOM 912 O O . ALA A 1 114 ? 3.323 4.317 0.796 1.00 95.75 114 ALA A O 1
ATOM 913 N N . THR A 1 115 ? 5.346 3.488 0.269 1.00 96.69 115 THR A N 1
ATOM 914 C CA . THR A 1 115 ? 5.451 2.567 1.405 1.00 96.69 115 THR A CA 1
ATOM 915 C C . THR A 1 115 ? 6.229 3.134 2.593 1.00 96.69 115 THR A C 1
ATOM 917 O O . THR A 1 115 ? 6.544 2.386 3.517 1.00 96.69 115 THR A O 1
ATOM 920 N N . ASN A 1 116 ? 6.555 4.433 2.603 1.00 94.56 116 ASN A N 1
ATOM 921 C CA . ASN A 1 116 ? 7.420 5.061 3.611 1.00 94.56 116 ASN A CA 1
ATOM 922 C C . ASN A 1 116 ? 8.776 4.339 3.766 1.00 94.56 116 ASN A C 1
ATOM 924 O O . ASN A 1 116 ? 9.290 4.178 4.876 1.00 94.56 116 ASN A O 1
ATOM 928 N N . GLY A 1 117 ? 9.329 3.845 2.656 1.00 95.50 117 GLY A N 1
ATOM 929 C CA . GLY A 1 117 ? 10.590 3.107 2.604 1.00 95.50 117 GLY A CA 1
ATOM 930 C C . GLY A 1 117 ? 10.541 1.685 3.16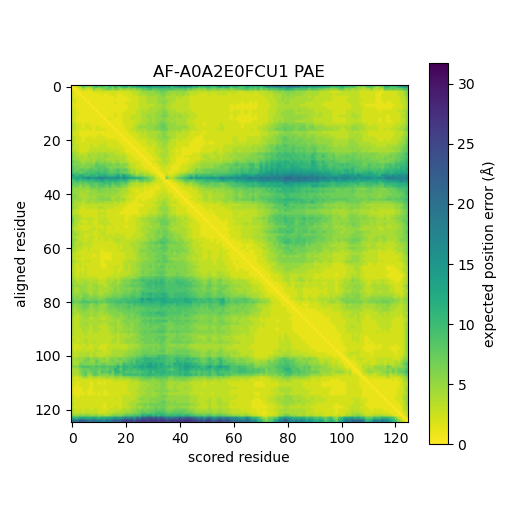8 1.00 95.50 117 GLY A C 1
ATOM 931 O O . GLY A 1 117 ? 11.589 1.094 3.422 1.00 95.50 117 GLY A O 1
ATOM 932 N N . GLN A 1 118 ? 9.348 1.126 3.396 1.00 96.50 118 GLN A N 1
ATOM 933 C CA . GLN A 1 118 ? 9.193 -0.245 3.897 1.00 96.50 118 GLN A CA 1
ATOM 934 C C . GLN A 1 118 ? 9.275 -1.300 2.788 1.00 96.50 118 GLN A C 1
ATOM 936 O O . GLN A 1 118 ? 9.604 -2.453 3.069 1.00 96.50 118 GLN A O 1
ATOM 941 N N . GLY A 1 119 ? 8.948 -0.927 1.549 1.00 96.69 119 GLY A N 1
ATOM 942 C CA . GLY A 1 119 ? 8.911 -1.822 0.402 1.00 96.69 119 GLY A CA 1
ATOM 943 C C . GLY A 1 119 ? 9.741 -1.308 -0.770 1.00 96.69 119 GLY A C 1
ATOM 944 O O . GLY A 1 119 ? 9.929 -0.108 -0.943 1.00 96.69 119 GLY A O 1
ATOM 945 N N . SER A 1 120 ? 10.222 -2.225 -1.606 1.00 96.81 120 SER A N 1
ATOM 946 C CA . SER A 1 120 ? 10.852 -1.897 -2.882 1.00 96.81 120 SER A CA 1
ATOM 947 C C . SER A 1 120 ? 10.394 -2.831 -3.998 1.00 96.81 120 SER A C 1
ATOM 949 O O . SER A 1 120 ? 9.982 -3.966 -3.744 1.00 96.81 120 SER A O 1
ATOM 951 N N . ILE A 1 121 ? 10.451 -2.336 -5.229 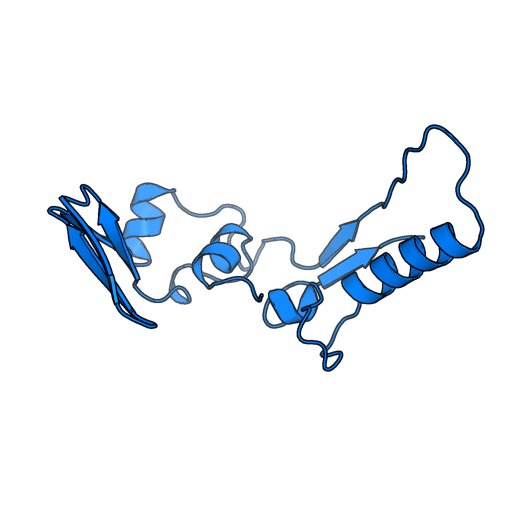1.00 96.06 121 ILE A N 1
ATOM 952 C CA . ILE A 1 121 ? 10.185 -3.103 -6.441 1.00 96.06 121 ILE A CA 1
ATOM 953 C C . ILE A 1 121 ? 11.450 -3.079 -7.285 1.00 96.06 121 ILE A C 1
ATOM 955 O O . ILE A 1 121 ? 12.054 -2.026 -7.453 1.00 96.06 121 ILE A O 1
ATOM 959 N N . ASP A 1 122 ? 11.800 -4.231 -7.838 1.00 94.31 122 ASP A N 1
ATOM 960 C CA . ASP A 1 122 ? 12.770 -4.364 -8.909 1.00 94.31 122 ASP A CA 1
ATOM 961 C C . ASP A 1 122 ? 11.995 -4.854 -10.149 1.00 94.31 122 ASP A C 1
ATOM 963 O O . ASP A 1 122 ? 11.327 -5.894 -10.107 1.00 94.31 122 ASP A O 1
ATOM 967 N N . ILE A 1 123 ? 12.026 -4.082 -11.235 1.00 91.38 123 ILE A N 1
ATOM 968 C CA . ILE A 1 123 ? 11.425 -4.472 -12.517 1.00 91.38 123 ILE A CA 1
ATOM 969 C C . ILE A 1 123 ? 12.566 -4.968 -13.397 1.00 91.38 123 ILE A C 1
ATOM 971 O O . ILE A 1 123 ? 13.507 -4.224 -13.667 1.00 91.38 123 ILE A O 1
ATOM 975 N N . GLU A 1 124 ? 12.536 -6.253 -13.748 1.00 71.50 124 GLU A N 1
ATOM 976 C CA . GLU A 1 124 ? 13.524 -6.825 -14.664 1.00 71.50 124 GLU A CA 1
ATOM 977 C C . GLU A 1 124 ? 13.110 -6.457 -16.096 1.00 71.50 124 GLU A C 1
ATOM 979 O O . GLU A 1 124 ? 12.016 -6.827 -16.530 1.00 71.50 124 GLU A O 1
ATOM 984 N N . ASN A 1 125 ? 13.985 -5.715 -16.782 1.00 55.78 125 ASN A N 1
ATOM 985 C CA . ASN A 1 125 ? 13.935 -5.473 -18.226 1.00 55.78 125 ASN A CA 1
ATOM 986 C C . ASN A 1 125 ? 14.762 -6.527 -18.968 1.00 55.78 125 ASN A C 1
ATOM 988 O O . ASN A 1 125 ? 15.889 -6.823 -18.499 1.00 55.78 125 ASN A O 1
#